Protein AF-A0A316N6V5-F1 (afdb_monomer_lite)

Sequence (99 aa):
MCDITEKEWNQKYLPFYNNFSKYMINYIIPDVVAFYIANSYNRKCLCDSPLYNHINSAKDVFNINCDTKKLIPKIEQILRIKYNIKIVNNNPLRLKRYY

Radius of gyration: 16.98 Å; chains: 1; bounding box: 49×20×45 Å

Foldseek 3Di:
DDDQDPVNCVPPVVVVVVVVLVCCLPPPLLQQLLVQQLVCVVVVNDDQAFSVVSSCVSCVVVVHDDDSVVSVVSNQVCNCPVRQKHFPDRRRTDIDHPD

Structure (mmCIF, N/CA/C/O backbone):
data_AF-A0A316N6V5-F1
#
_entry.id   AF-A0A316N6V5-F1
#
loop_
_atom_site.group_PDB
_atom_site.id
_atom_site.type_symbol
_atom_site.label_atom_id
_atom_site.label_alt_id
_atom_site.label_comp_id
_atom_site.label_asym_id
_atom_site.label_entity_id
_atom_site.label_seq_id
_atom_site.pdbx_PDB_ins_code
_atom_site.Cartn_x
_atom_site.Cartn_y
_atom_site.Cartn_z
_atom_site.occupancy
_atom_site.B_iso_or_equiv
_atom_site.auth_seq_id
_atom_site.auth_comp_id
_atom_site.auth_asym_id
_atom_site.auth_atom_id
_atom_site.pdbx_PDB_model_num
ATOM 1 N N . MET A 1 1 ? 30.571 -6.263 -16.234 1.00 59.22 1 MET A N 1
ATOM 2 C CA . MET A 1 1 ? 29.450 -5.304 -16.323 1.00 59.22 1 MET A CA 1
ATOM 3 C C . MET A 1 1 ? 29.358 -4.923 -17.791 1.00 59.22 1 MET A C 1
ATOM 5 O O . MET A 1 1 ? 30.402 -4.624 -18.348 1.00 59.22 1 MET A O 1
ATOM 9 N N . CYS A 1 2 ? 28.210 -5.092 -18.451 1.00 77.19 2 CYS A N 1
ATOM 10 C CA . CYS A 1 2 ? 28.071 -4.608 -19.830 1.00 77.19 2 CYS A CA 1
ATOM 11 C C . CYS A 1 2 ? 27.785 -3.110 -19.775 1.00 77.19 2 CYS A C 1
ATOM 13 O O . CYS A 1 2 ? 26.925 -2.698 -18.993 1.00 77.19 2 CYS A O 1
ATOM 15 N N . ASP A 1 3 ? 28.479 -2.324 -20.590 1.00 85.19 3 ASP A N 1
ATOM 16 C CA . ASP A 1 3 ? 28.183 -0.904 -20.722 1.00 85.19 3 ASP A CA 1
ATOM 17 C C . ASP A 1 3 ? 26.856 -0.749 -21.465 1.00 85.19 3 ASP A C 1
ATOM 19 O O . ASP A 1 3 ? 26.708 -1.165 -22.614 1.00 85.19 3 ASP A O 1
ATOM 23 N N . ILE A 1 4 ? 25.860 -0.197 -20.775 1.00 89.56 4 ILE A N 1
ATOM 24 C CA . ILE A 1 4 ? 24.560 0.114 -21.363 1.00 89.56 4 ILE A CA 1
ATOM 25 C C . ILE A 1 4 ? 24.694 1.467 -22.050 1.00 89.56 4 ILE A C 1
ATOM 27 O O . ILE A 1 4 ? 24.996 2.469 -21.401 1.00 89.56 4 ILE A O 1
ATOM 31 N N . THR A 1 5 ? 24.443 1.514 -23.358 1.00 94.25 5 THR A N 1
ATOM 32 C CA . THR A 1 5 ? 24.416 2.793 -24.076 1.00 94.25 5 THR A CA 1
ATOM 33 C C . THR A 1 5 ? 23.229 3.643 -23.617 1.00 94.25 5 THR A C 1
ATOM 35 O O . THR A 1 5 ? 22.174 3.116 -23.262 1.00 94.25 5 THR A O 1
ATOM 38 N N . GLU A 1 6 ? 23.342 4.970 -23.689 1.00 95.19 6 GLU A N 1
ATOM 39 C CA . GLU A 1 6 ? 22.229 5.871 -23.350 1.00 95.19 6 GLU A CA 1
ATOM 40 C C . GLU A 1 6 ? 20.965 5.564 -24.175 1.00 95.19 6 GLU A C 1
ATOM 42 O O . GLU A 1 6 ? 19.844 5.576 -23.662 1.00 95.19 6 GLU A O 1
ATOM 47 N N . LYS A 1 7 ? 21.140 5.211 -25.456 1.00 96.12 7 LYS A N 1
ATOM 48 C CA . LYS A 1 7 ? 20.039 4.800 -26.333 1.00 96.12 7 LYS A CA 1
ATOM 49 C C . LYS A 1 7 ? 19.339 3.548 -25.804 1.00 96.12 7 LYS A C 1
ATOM 51 O O . LYS A 1 7 ? 18.112 3.513 -25.753 1.00 96.12 7 LYS A O 1
ATOM 56 N N . GLU A 1 8 ? 20.094 2.529 -25.402 1.00 95.81 8 GLU A N 1
ATOM 57 C CA 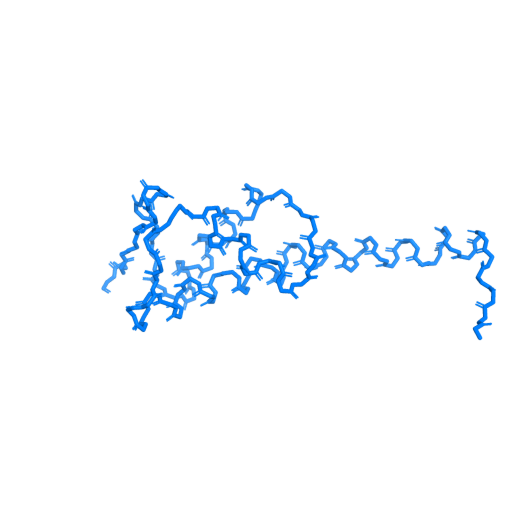. GLU A 1 8 ? 19.520 1.310 -24.827 1.00 95.81 8 GLU A CA 1
ATOM 58 C C . GLU A 1 8 ? 18.864 1.562 -23.474 1.00 95.81 8 GLU A C 1
ATOM 60 O O . GLU A 1 8 ? 17.773 1.042 -23.229 1.00 95.81 8 GLU A O 1
ATOM 65 N N . TRP A 1 9 ? 19.479 2.388 -22.625 1.00 94.81 9 TRP A N 1
ATOM 66 C CA . TRP A 1 9 ? 18.889 2.832 -21.366 1.00 94.81 9 TRP A CA 1
ATOM 67 C C . TRP A 1 9 ? 17.508 3.449 -21.595 1.00 94.81 9 TRP A C 1
ATOM 69 O O . TRP A 1 9 ? 16.512 2.953 -21.066 1.00 94.81 9 TRP A O 1
ATOM 79 N N . ASN A 1 10 ? 17.431 4.468 -22.450 1.00 96.81 10 ASN A N 1
ATOM 80 C CA . ASN A 1 10 ? 16.205 5.222 -22.685 1.00 96.81 10 ASN A CA 1
ATOM 81 C C . ASN A 1 10 ? 15.123 4.409 -23.413 1.00 96.81 10 ASN A C 1
ATOM 83 O O . ASN A 1 10 ? 13.938 4.602 -23.146 1.00 96.81 10 ASN A O 1
ATOM 87 N N . GLN A 1 11 ? 15.495 3.498 -24.319 1.00 96.44 11 GLN A N 1
ATOM 88 C CA . GLN A 1 11 ? 14.527 2.755 -25.139 1.00 96.44 11 GLN A CA 1
ATOM 89 C C . GLN A 1 11 ? 14.072 1.429 -24.523 1.00 96.44 11 GLN A C 1
ATOM 91 O O . GLN A 1 11 ? 12.952 0.998 -24.791 1.00 96.44 11 GLN A O 1
ATOM 96 N N . LYS A 1 12 ? 14.913 0.765 -23.722 1.00 95.62 12 LYS A N 1
ATOM 97 C CA . LYS A 1 12 ? 14.614 -0.569 -23.175 1.00 95.62 12 LYS A CA 1
ATOM 98 C C . LYS A 1 12 ? 14.440 -0.536 -21.662 1.00 95.62 12 LYS A C 1
ATOM 100 O O . LYS A 1 12 ? 13.393 -0.933 -21.152 1.00 95.62 12 LYS A O 1
ATOM 105 N N . TYR A 1 13 ? 15.447 -0.045 -20.946 1.00 95.44 13 TYR A N 1
ATOM 106 C CA . TYR A 1 13 ? 15.508 -0.180 -19.492 1.00 95.44 13 TYR A CA 1
ATOM 107 C C . TYR A 1 13 ? 14.598 0.811 -18.769 1.00 95.44 13 TYR A C 1
ATOM 109 O O . TYR A 1 13 ? 13.828 0.408 -17.900 1.00 95.44 13 TYR A O 1
ATOM 117 N N . LEU A 1 14 ? 14.613 2.088 -19.152 1.00 95.75 14 LEU A N 1
ATOM 118 C CA . LEU A 1 14 ? 13.773 3.106 -18.526 1.00 95.75 14 LEU A CA 1
ATOM 119 C C . LEU A 1 14 ? 12.265 2.785 -18.659 1.00 95.75 14 LEU A C 1
ATOM 121 O O . LEU A 1 14 ? 11.568 2.818 -17.641 1.00 95.75 14 LEU A O 1
ATOM 125 N N . PRO A 1 15 ? 11.730 2.394 -19.837 1.00 97.62 15 PRO A N 1
ATOM 126 C CA . PRO A 1 15 ? 10.338 1.956 -19.953 1.00 97.62 15 PRO A CA 1
ATOM 127 C C . PRO A 1 15 ? 10.029 0.714 -19.113 1.00 97.62 15 PRO A C 1
ATOM 129 O O . PRO A 1 15 ? 8.974 0.659 -18.479 1.00 97.62 15 PRO A O 1
ATOM 132 N N . PHE A 1 16 ? 10.948 -0.257 -19.061 1.00 96.69 16 PHE A N 1
ATOM 133 C CA . PHE A 1 16 ? 10.811 -1.438 -18.209 1.00 96.69 16 PHE A CA 1
ATOM 134 C C . PHE A 1 16 ? 10.688 -1.056 -16.726 1.00 96.69 16 PHE A C 1
ATOM 136 O O . PHE A 1 16 ? 9.709 -1.439 -16.084 1.00 96.69 16 PHE A O 1
ATOM 143 N N . TYR A 1 17 ? 11.612 -0.248 -16.194 1.00 94.56 17 TYR A N 1
ATOM 144 C CA . TYR A 1 17 ? 11.577 0.190 -14.795 1.00 94.56 17 TYR A CA 1
ATOM 145 C C . TYR A 1 17 ? 10.325 1.008 -14.478 1.00 94.56 17 TYR A C 1
ATOM 147 O O . TYR A 1 17 ? 9.704 0.809 -13.434 1.00 94.56 17 TYR A O 1
ATOM 155 N N . ASN A 1 18 ? 9.898 1.874 -15.398 1.00 95.50 18 ASN A N 1
ATOM 156 C CA . ASN A 1 18 ? 8.662 2.636 -15.245 1.00 95.50 18 ASN A CA 1
ATOM 157 C C . ASN A 1 18 ? 7.429 1.723 -15.191 1.00 95.50 18 ASN A C 1
ATOM 159 O O . ASN A 1 18 ? 6.540 1.938 -14.366 1.00 95.50 18 ASN A O 1
ATOM 163 N N . ASN A 1 19 ? 7.370 0.692 -16.036 1.00 96.88 19 ASN A N 1
ATOM 164 C CA . ASN A 1 19 ? 6.274 -0.277 -16.033 1.00 96.88 19 ASN A CA 1
ATOM 165 C C . ASN A 1 19 ? 6.272 -1.127 -14.760 1.00 96.88 19 ASN A C 1
ATOM 167 O O . ASN A 1 19 ? 5.217 -1.303 -14.149 1.00 96.88 19 ASN A O 1
ATOM 171 N N . PHE A 1 20 ? 7.442 -1.593 -14.322 1.00 95.56 20 PHE A N 1
ATOM 172 C CA . PHE A 1 20 ? 7.580 -2.348 -13.081 1.00 95.56 20 PHE A CA 1
ATOM 173 C C . PHE A 1 20 ? 7.176 -1.508 -11.862 1.00 95.56 20 PHE A C 1
ATOM 175 O O . PHE A 1 20 ? 6.365 -1.949 -11.052 1.00 95.56 20 PHE A O 1
ATOM 182 N N . SER A 1 21 ? 7.648 -0.261 -11.773 1.00 94.44 21 SER A N 1
ATOM 183 C CA . SER A 1 21 ? 7.274 0.673 -10.704 1.00 94.44 21 SER A CA 1
ATOM 184 C C . SER A 1 21 ? 5.762 0.923 -10.668 1.00 94.44 21 SER A C 1
ATOM 186 O O . SER A 1 21 ? 5.134 0.799 -9.615 1.00 94.44 21 SER A O 1
ATOM 188 N N . LYS A 1 22 ? 5.133 1.163 -11.829 1.00 95.56 22 LYS A N 1
ATOM 189 C CA . LYS A 1 22 ? 3.668 1.287 -11.936 1.00 95.56 22 LYS A CA 1
ATOM 190 C C . LYS A 1 22 ? 2.948 0.028 -11.459 1.00 95.56 22 LYS A C 1
ATOM 192 O O . LYS A 1 22 ? 1.958 0.138 -10.740 1.00 95.56 22 LYS A O 1
ATOM 197 N N . TYR A 1 23 ? 3.426 -1.155 -11.843 1.00 96.38 23 TYR A N 1
ATOM 198 C CA . TYR A 1 23 ? 2.835 -2.419 -11.409 1.00 96.38 23 TYR A CA 1
ATOM 199 C C . TYR A 1 23 ? 2.923 -2.583 -9.885 1.00 96.38 23 TYR A C 1
ATOM 201 O O . TYR A 1 23 ? 1.916 -2.860 -9.232 1.00 96.38 23 TYR A O 1
ATOM 209 N N . MET A 1 24 ? 4.099 -2.323 -9.308 1.00 96.31 24 MET A N 1
ATOM 210 C CA . MET A 1 24 ? 4.312 -2.382 -7.864 1.00 96.31 24 MET A CA 1
ATOM 211 C C . MET A 1 24 ? 3.375 -1.428 -7.117 1.00 96.31 24 MET A C 1
ATOM 213 O O . MET A 1 24 ? 2.658 -1.859 -6.217 1.00 96.31 24 MET A O 1
ATOM 217 N N . ILE A 1 25 ? 3.327 -0.155 -7.521 1.00 95.56 25 ILE A N 1
ATOM 218 C CA . ILE A 1 25 ? 2.503 0.881 -6.877 1.00 95.56 25 ILE A CA 1
ATOM 219 C C . ILE A 1 25 ? 1.006 0.562 -6.983 1.00 95.56 25 ILE A C 1
ATOM 221 O O . ILE A 1 25 ? 0.268 0.782 -6.025 1.00 95.56 25 ILE A O 1
ATOM 225 N N . ASN A 1 26 ? 0.547 0.038 -8.120 1.00 95.62 26 ASN A N 1
ATOM 226 C CA . ASN A 1 26 ? -0.882 -0.169 -8.358 1.00 95.62 26 ASN A CA 1
ATOM 227 C C . ASN A 1 26 ? -1.418 -1.481 -7.772 1.00 95.62 26 ASN A C 1
ATOM 229 O O . ASN A 1 26 ? -2.593 -1.541 -7.400 1.00 95.62 26 ASN A O 1
ATOM 233 N N . TYR A 1 27 ? -0.591 -2.528 -7.708 1.00 95.56 27 TYR A N 1
ATOM 234 C CA . TYR A 1 27 ? -1.065 -3.882 -7.408 1.00 95.56 27 TYR A CA 1
ATOM 235 C C . TYR A 1 27 ? -0.395 -4.518 -6.194 1.00 95.56 27 TYR A C 1
ATOM 237 O O . TYR A 1 27 ? -1.081 -5.177 -5.419 1.00 95.56 27 TYR A O 1
ATOM 245 N N . ILE A 1 28 ? 0.910 -4.313 -6.000 1.00 96.69 28 ILE A N 1
ATOM 246 C CA . ILE A 1 28 ? 1.664 -5.003 -4.944 1.00 96.69 28 ILE A CA 1
ATOM 247 C C . ILE A 1 28 ? 1.633 -4.216 -3.636 1.00 96.69 28 ILE A C 1
ATOM 249 O O . ILE A 1 28 ? 1.244 -4.748 -2.599 1.00 96.69 28 ILE A O 1
ATOM 253 N N . ILE A 1 29 ? 1.982 -2.929 -3.673 1.00 97.50 29 ILE A N 1
ATOM 254 C CA . ILE A 1 29 ? 2.109 -2.104 -2.467 1.00 97.50 29 ILE A CA 1
ATOM 255 C C . ILE A 1 29 ? 0.783 -1.970 -1.702 1.00 97.50 29 ILE A C 1
ATOM 257 O O . ILE A 1 29 ? 0.794 -2.209 -0.494 1.00 97.50 29 ILE A O 1
ATOM 261 N N . PRO A 1 30 ? -0.372 -1.670 -2.332 1.00 98.12 30 PRO A N 1
ATOM 262 C CA . PRO A 1 30 ? -1.640 -1.621 -1.609 1.00 98.12 30 PRO A CA 1
ATOM 263 C C . PRO A 1 30 ? -1.997 -2.946 -0.928 1.00 98.12 30 PRO A C 1
ATOM 265 O O . PRO A 1 30 ? -2.541 -2.942 0.176 1.00 98.12 30 PRO A O 1
ATOM 268 N N . ASP A 1 31 ? -1.683 -4.072 -1.573 1.00 97.94 31 ASP A N 1
ATOM 269 C CA . ASP A 1 31 ? -1.995 -5.404 -1.058 1.00 97.94 31 ASP A CA 1
ATOM 270 C C . ASP A 1 31 ? -1.134 -5.763 0.153 1.00 97.94 31 ASP A C 1
ATOM 272 O O . ASP A 1 31 ? -1.661 -6.172 1.190 1.00 97.94 31 ASP A O 1
ATOM 276 N N . VAL A 1 32 ? 0.176 -5.516 0.066 1.00 97.50 32 VAL A N 1
ATOM 277 C CA . VAL A 1 32 ? 1.111 -5.765 1.171 1.00 97.50 32 VAL A CA 1
ATOM 278 C C . VAL A 1 32 ? 0.820 -4.855 2.361 1.00 97.50 32 VAL A C 1
ATOM 280 O O . VAL A 1 32 ? 0.831 -5.314 3.503 1.00 97.50 32 VAL A O 1
ATOM 283 N N . VAL A 1 33 ? 0.497 -3.583 2.121 1.00 98.06 33 VAL A N 1
ATOM 284 C CA . VAL A 1 33 ? 0.104 -2.659 3.192 1.00 98.06 33 VAL A CA 1
ATOM 285 C C . VAL A 1 33 ? -1.185 -3.133 3.873 1.00 98.06 33 VAL A C 1
ATOM 287 O O . VAL A 1 33 ? -1.255 -3.156 5.103 1.00 98.06 33 VAL A O 1
ATOM 290 N N . ALA A 1 34 ? -2.194 -3.559 3.107 1.00 98.56 34 ALA A N 1
ATOM 291 C CA . ALA A 1 34 ? -3.428 -4.099 3.674 1.00 98.56 34 ALA A CA 1
ATOM 292 C C . ALA A 1 34 ? -3.170 -5.375 4.494 1.00 98.56 34 ALA A C 1
ATOM 294 O O . ALA A 1 34 ? -3.706 -5.507 5.595 1.00 98.56 34 ALA A O 1
ATOM 295 N N . PHE A 1 35 ? -2.307 -6.275 4.009 1.00 98.44 35 PHE A N 1
ATOM 296 C CA . PHE A 1 35 ? -1.864 -7.454 4.756 1.00 98.44 35 PHE A CA 1
ATOM 297 C C . PHE A 1 35 ? -1.170 -7.072 6.070 1.00 98.44 35 PHE A C 1
ATOM 299 O O . PHE A 1 35 ? -1.529 -7.595 7.124 1.00 98.44 35 PHE A O 1
ATOM 306 N N . TYR A 1 36 ? -0.220 -6.134 6.033 1.00 97.94 36 TYR A N 1
ATOM 307 C CA . TYR A 1 36 ? 0.494 -5.644 7.215 1.00 97.94 36 TYR A CA 1
ATOM 308 C C . TYR A 1 36 ? -0.469 -5.087 8.277 1.00 97.94 36 TYR A C 1
ATOM 310 O O . TYR A 1 36 ? -0.393 -5.467 9.451 1.00 97.94 36 TYR A O 1
ATOM 318 N N . ILE A 1 37 ? -1.422 -4.242 7.870 1.00 98.38 37 ILE A N 1
ATOM 319 C CA . ILE A 1 37 ? -2.427 -3.660 8.772 1.00 98.38 37 ILE A CA 1
ATOM 320 C C . ILE A 1 37 ? -3.351 -4.752 9.334 1.00 98.38 37 ILE A C 1
ATOM 322 O O . ILE A 1 37 ? -3.573 -4.814 10.542 1.00 98.38 37 ILE A O 1
ATOM 326 N N . ALA A 1 38 ? -3.872 -5.644 8.489 1.00 98.44 38 ALA A N 1
ATOM 327 C CA . ALA A 1 38 ? -4.799 -6.686 8.925 1.00 98.44 38 ALA A CA 1
ATOM 328 C C . ALA A 1 38 ? -4.132 -7.714 9.851 1.00 98.44 38 ALA A C 1
ATOM 330 O O . ALA A 1 38 ? -4.710 -8.108 10.866 1.00 98.44 38 ALA A O 1
ATOM 331 N N . ASN A 1 39 ? -2.906 -8.136 9.533 1.00 98.19 39 ASN A N 1
ATOM 332 C CA . ASN A 1 39 ? -2.150 -9.089 10.340 1.00 98.19 39 ASN A CA 1
ATOM 333 C C . ASN A 1 39 ? -1.788 -8.497 11.710 1.00 98.19 39 ASN A C 1
ATOM 335 O O . ASN A 1 39 ? -1.973 -9.164 12.728 1.00 98.19 39 ASN A O 1
ATOM 339 N N . SER A 1 40 ? -1.335 -7.239 11.757 1.00 97.81 40 SER A N 1
ATOM 340 C CA . SER A 1 40 ? -1.012 -6.567 13.023 1.00 97.81 40 SER A CA 1
ATOM 341 C C . SER A 1 40 ? -2.254 -6.325 13.889 1.00 97.81 40 SER A C 1
ATOM 343 O O . SER A 1 40 ? -2.224 -6.577 15.095 1.00 97.81 40 SER A O 1
ATOM 345 N N . TYR A 1 41 ? -3.384 -5.950 13.279 1.00 97.44 41 TYR A N 1
ATOM 346 C CA . TYR A 1 41 ? -4.677 -5.854 13.960 1.00 97.44 41 TYR A CA 1
ATOM 347 C C . TYR A 1 41 ? -5.126 -7.192 14.559 1.00 97.44 41 TYR A C 1
ATOM 349 O O . TYR A 1 41 ? -5.423 -7.270 15.751 1.00 97.44 41 TYR A O 1
ATOM 357 N N . ASN A 1 42 ? -5.125 -8.265 13.762 1.00 96.81 42 ASN A N 1
ATOM 358 C CA . ASN A 1 42 ? -5.575 -9.588 14.207 1.00 96.81 42 ASN A CA 1
ATOM 359 C C . ASN A 1 42 ? -4.695 -10.168 15.327 1.00 96.81 42 ASN A C 1
ATOM 361 O O . ASN A 1 42 ? -5.191 -10.905 16.177 1.00 96.81 42 ASN A O 1
ATOM 365 N N . ARG A 1 43 ? -3.405 -9.816 15.352 1.00 97.88 43 ARG A N 1
ATOM 366 C CA . ARG A 1 43 ? -2.447 -10.225 16.390 1.00 97.88 43 ARG A CA 1
ATOM 367 C C . ARG A 1 43 ? -2.389 -9.276 17.588 1.00 97.88 43 ARG A C 1
ATOM 369 O O . ARG A 1 43 ? -1.596 -9.513 18.492 1.00 97.88 43 ARG A O 1
ATOM 376 N N . LYS A 1 44 ? -3.216 -8.223 17.610 1.00 96.50 44 LYS A N 1
ATOM 377 C CA . LYS A 1 44 ? -3.231 -7.192 18.661 1.00 96.50 44 LYS A CA 1
ATOM 378 C C . LYS A 1 44 ? -1.866 -6.511 18.860 1.00 96.50 44 LYS A C 1
ATOM 380 O O . LYS A 1 44 ? -1.518 -6.139 19.974 1.00 96.50 44 LYS A O 1
ATOM 385 N N . CYS A 1 45 ? -1.102 -6.340 17.779 1.00 96.94 45 CYS A N 1
ATOM 386 C CA . CYS A 1 45 ? 0.203 -5.669 17.781 1.00 96.94 45 CYS A CA 1
ATOM 387 C C . CYS A 1 45 ? 0.266 -4.466 16.824 1.00 96.94 45 CYS A C 1
ATOM 389 O O . CYS A 1 45 ? 1.347 -4.012 16.453 1.00 96.94 45 CYS A O 1
ATOM 391 N N . LEU A 1 46 ? -0.891 -3.942 16.408 1.00 96.19 46 LEU A N 1
ATOM 392 C CA . LEU A 1 46 ? -0.964 -2.687 15.669 1.00 96.19 46 LEU A CA 1
ATOM 393 C C . LEU A 1 46 ? -0.520 -1.532 16.582 1.00 96.19 46 LEU A C 1
ATOM 395 O O . LEU A 1 46 ? -1.148 -1.281 17.609 1.00 96.19 46 LEU A O 1
ATOM 399 N N . CYS A 1 47 ? 0.561 -0.847 16.202 1.00 95.19 47 CYS A N 1
ATOM 400 C CA . CYS A 1 47 ? 1.076 0.316 16.927 1.00 95.19 47 CYS A CA 1
ATOM 401 C C . CYS A 1 47 ? 0.047 1.462 16.955 1.00 95.19 47 CYS A C 1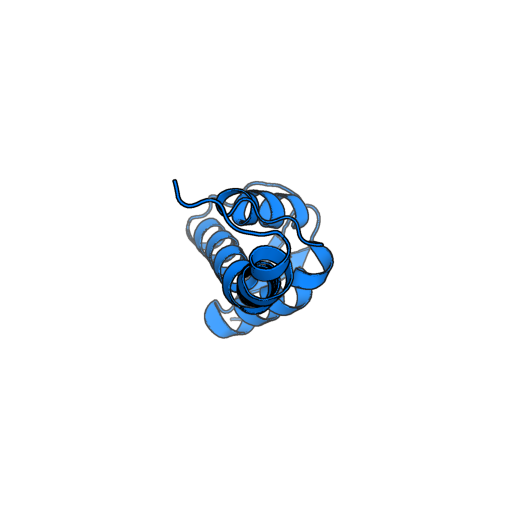
ATOM 403 O O . CYS A 1 47 ? -0.679 1.665 15.981 1.00 95.19 47 CYS A O 1
ATOM 405 N N . ASP A 1 48 ? 0.009 2.237 18.044 1.00 97.00 48 ASP A N 1
ATOM 406 C CA . ASP A 1 48 ? -0.841 3.425 18.150 1.00 97.00 48 ASP A CA 1
ATOM 407 C C . ASP A 1 48 ? -0.235 4.577 17.339 1.00 97.00 48 ASP A C 1
ATOM 409 O O . ASP A 1 48 ? 0.558 5.380 17.826 1.00 97.00 48 ASP A O 1
ATOM 413 N N . SER A 1 49 ? -0.516 4.597 16.039 1.00 97.44 49 SER A N 1
ATOM 414 C CA . SER A 1 49 ? 0.072 5.549 15.099 1.00 97.44 49 SER A CA 1
ATOM 415 C C . SER A 1 49 ? -0.910 5.935 13.994 1.00 97.44 49 SER A C 1
ATOM 417 O O . SER A 1 49 ? -1.866 5.208 13.722 1.00 97.44 49 SER A O 1
ATOM 419 N N . PRO A 1 50 ? -0.707 7.084 13.331 1.00 98.06 50 PRO A N 1
ATOM 420 C CA . PRO A 1 50 ? -1.485 7.449 12.157 1.00 98.06 50 PRO A CA 1
ATOM 421 C C . PRO A 1 50 ? -1.374 6.419 11.022 1.00 98.06 50 PRO A C 1
ATOM 423 O O . PRO A 1 50 ? -0.324 5.806 10.824 1.00 98.06 50 PRO A O 1
ATOM 426 N N . LEU A 1 51 ? -2.414 6.313 10.189 1.00 97.81 51 LEU A N 1
ATOM 427 C CA . LEU A 1 51 ? -2.440 5.437 9.009 1.00 97.81 51 LEU A CA 1
ATOM 428 C C . LEU A 1 51 ? -1.210 5.627 8.105 1.00 97.81 51 LEU A C 1
ATOM 430 O O . LEU A 1 51 ? -0.631 4.648 7.643 1.00 97.81 51 LEU A O 1
ATOM 434 N N . TYR A 1 52 ? -0.781 6.872 7.872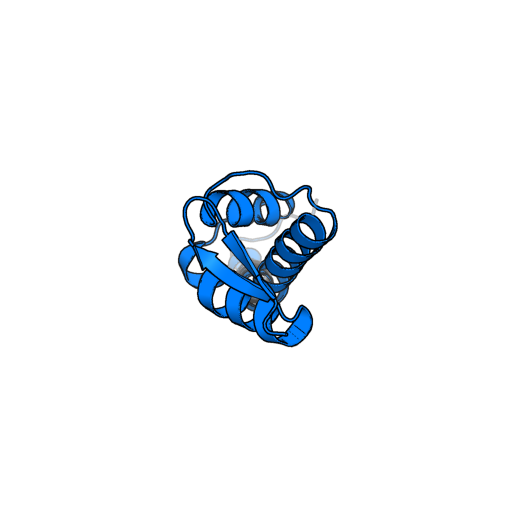 1.00 96.50 52 TYR A N 1
ATOM 435 C CA . TYR A 1 52 ? 0.346 7.149 6.978 1.00 96.50 52 TYR A CA 1
ATOM 436 C C . TYR A 1 52 ? 1.676 6.569 7.490 1.00 96.50 52 TYR A C 1
ATOM 438 O O . TYR A 1 52 ? 2.494 6.161 6.669 1.00 96.50 52 TYR A O 1
ATOM 446 N N . ASN A 1 53 ? 1.870 6.462 8.813 1.00 96.69 53 ASN A N 1
ATOM 447 C CA . A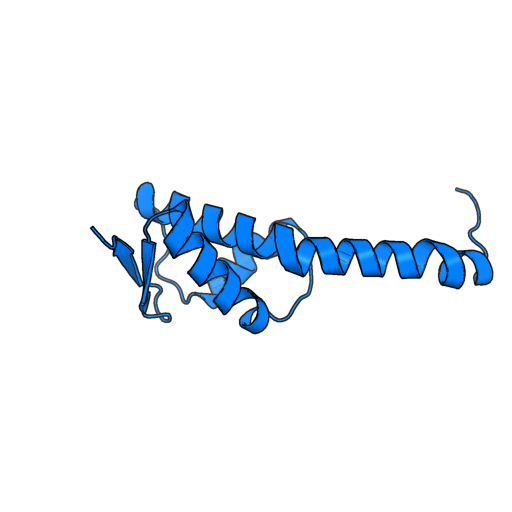SN A 1 53 ? 3.047 5.806 9.388 1.00 96.69 53 ASN A CA 1
ATOM 448 C C . ASN A 1 53 ? 3.045 4.315 9.045 1.00 96.69 53 ASN A C 1
ATOM 450 O O . ASN A 1 53 ? 4.045 3.808 8.554 1.00 96.69 53 ASN A O 1
ATOM 454 N N . HIS A 1 54 ? 1.906 3.636 9.206 1.00 97.12 54 HIS A N 1
ATOM 455 C CA . HIS A 1 54 ? 1.770 2.223 8.838 1.00 97.12 54 HIS A CA 1
ATOM 456 C C . HIS A 1 54 ? 1.988 1.980 7.338 1.00 97.12 54 HIS A C 1
ATOM 458 O O . HIS A 1 54 ? 2.647 1.011 6.965 1.00 97.12 54 HIS A O 1
ATOM 464 N N . ILE A 1 55 ? 1.471 2.868 6.477 1.00 97.12 55 ILE A N 1
ATOM 465 C CA . ILE A 1 55 ? 1.700 2.790 5.026 1.00 97.12 55 ILE A CA 1
ATOM 466 C C . ILE A 1 55 ? 3.194 2.938 4.715 1.00 97.12 55 ILE A C 1
ATOM 468 O O . ILE A 1 55 ? 3.728 2.141 3.948 1.00 97.12 55 ILE A O 1
ATOM 472 N N . ASN A 1 56 ? 3.868 3.931 5.305 1.00 95.25 56 ASN A N 1
ATOM 473 C CA . ASN A 1 56 ? 5.299 4.144 5.092 1.00 95.25 56 ASN A CA 1
ATOM 474 C C . ASN A 1 56 ? 6.118 2.946 5.579 1.00 95.25 56 ASN A C 1
ATOM 476 O O . ASN A 1 56 ? 6.853 2.378 4.783 1.00 95.25 56 ASN A O 1
ATOM 480 N N . SER A 1 57 ? 5.900 2.470 6.808 1.00 94.38 57 SER A N 1
ATOM 481 C CA . SER A 1 57 ? 6.639 1.322 7.349 1.00 94.38 57 SER A CA 1
ATOM 482 C C . SER A 1 57 ? 6.535 0.069 6.474 1.00 94.38 57 SER A C 1
ATOM 484 O O . SER A 1 57 ? 7.529 -0.621 6.275 1.00 94.38 57 SER A O 1
ATOM 486 N N . ALA A 1 58 ? 5.352 -0.232 5.927 1.00 95.44 58 ALA A N 1
ATOM 487 C CA . ALA A 1 58 ? 5.179 -1.383 5.041 1.00 95.44 58 ALA A CA 1
ATOM 488 C C . ALA A 1 58 ? 5.791 -1.161 3.643 1.00 95.44 58 ALA A C 1
ATOM 490 O O . ALA A 1 58 ? 6.348 -2.089 3.059 1.00 95.44 58 ALA A O 1
ATOM 491 N N . LYS A 1 59 ? 5.702 0.059 3.101 1.00 94.19 59 LYS A N 1
ATOM 492 C CA . LYS A 1 59 ? 6.252 0.424 1.785 1.00 94.19 59 LYS A CA 1
ATOM 493 C C . LYS A 1 59 ? 7.782 0.498 1.791 1.00 94.19 59 LYS A C 1
ATOM 495 O O . LYS A 1 59 ? 8.398 0.123 0.794 1.00 94.19 59 LYS A O 1
ATOM 500 N N . ASP A 1 60 ? 8.386 0.945 2.888 1.00 93.69 60 ASP A N 1
ATOM 501 C CA . ASP A 1 60 ? 9.835 1.148 3.005 1.00 93.69 60 ASP A CA 1
ATOM 502 C C . ASP A 1 60 ? 10.619 -0.161 2.827 1.00 93.69 60 ASP A C 1
ATOM 504 O O . ASP A 1 60 ? 11.726 -0.143 2.294 1.00 93.69 60 ASP A O 1
ATOM 508 N N . VAL A 1 61 ? 10.005 -1.313 3.132 1.00 93.38 61 VAL A N 1
ATOM 509 C CA . VAL A 1 61 ? 10.558 -2.653 2.843 1.00 93.38 61 VAL A CA 1
ATOM 510 C C . VAL A 1 61 ? 10.879 -2.841 1.353 1.00 93.38 61 VAL A C 1
ATOM 512 O O . VAL A 1 61 ? 11.812 -3.559 1.005 1.00 93.38 61 VAL A O 1
ATOM 515 N N . PHE A 1 62 ? 10.132 -2.183 0.466 1.00 91.69 62 PHE A N 1
ATOM 516 C CA . PHE A 1 62 ? 10.321 -2.258 -0.985 1.00 91.69 62 PHE A CA 1
ATOM 517 C C . PHE A 1 62 ? 11.176 -1.118 -1.542 1.00 91.69 62 PHE A C 1
ATOM 519 O O . PHE A 1 62 ? 11.426 -1.098 -2.745 1.00 91.69 62 PHE A O 1
ATOM 526 N N . ASN A 1 63 ? 11.595 -0.163 -0.704 1.00 90.38 63 ASN A N 1
ATOM 527 C CA . ASN A 1 63 ? 12.322 1.036 -1.1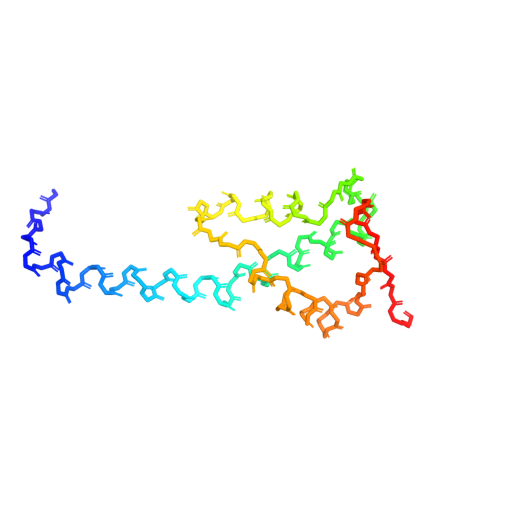21 1.00 90.38 63 ASN A CA 1
ATOM 528 C C . ASN A 1 63 ? 11.635 1.785 -2.288 1.00 90.38 63 ASN A C 1
ATOM 530 O O . ASN A 1 63 ? 12.277 2.237 -3.237 1.00 90.38 63 ASN A O 1
ATOM 534 N N . ILE A 1 64 ? 10.299 1.877 -2.250 1.00 87.75 64 ILE A N 1
ATOM 535 C CA . ILE A 1 64 ? 9.501 2.552 -3.281 1.00 87.75 64 ILE A CA 1
ATOM 536 C C . ILE A 1 64 ? 9.085 3.935 -2.798 1.00 87.75 64 ILE A C 1
ATOM 538 O O . ILE A 1 64 ? 8.417 4.090 -1.774 1.00 87.75 64 ILE A O 1
ATOM 542 N N . ASN A 1 65 ? 9.398 4.950 -3.603 1.00 87.25 65 ASN A N 1
ATOM 543 C CA . ASN A 1 65 ? 8.853 6.283 -3.413 1.00 87.25 65 ASN A CA 1
ATOM 544 C C . ASN A 1 65 ? 7.556 6.446 -4.216 1.00 87.25 65 ASN A C 1
ATOM 546 O O . ASN A 1 65 ? 7.560 6.459 -5.447 1.00 87.25 65 ASN A O 1
ATOM 550 N N . CYS A 1 66 ? 6.436 6.584 -3.516 1.00 90.12 66 CYS A N 1
ATOM 551 C CA . CYS A 1 66 ? 5.156 6.936 -4.110 1.00 90.12 66 CYS A CA 1
ATOM 552 C C . CYS A 1 66 ? 4.308 7.735 -3.120 1.00 90.12 66 CYS A C 1
ATOM 554 O O . CYS A 1 66 ? 4.463 7.610 -1.899 1.00 90.12 66 CYS A O 1
ATOM 556 N N . ASP A 1 67 ? 3.380 8.523 -3.662 1.00 92.19 67 ASP A N 1
ATOM 557 C CA . ASP A 1 67 ? 2.396 9.264 -2.877 1.00 92.19 67 ASP A CA 1
ATOM 558 C C . ASP A 1 67 ? 1.475 8.288 -2.134 1.00 92.19 67 ASP A C 1
ATOM 560 O O . ASP A 1 67 ? 0.666 7.577 -2.736 1.00 92.19 67 ASP A O 1
ATOM 564 N N . THR A 1 68 ? 1.602 8.255 -0.809 1.00 91.62 68 THR A N 1
ATOM 565 C CA . THR A 1 68 ? 0.840 7.347 0.052 1.00 91.62 68 THR A CA 1
ATOM 566 C C . THR A 1 68 ? -0.653 7.619 0.003 1.00 91.62 68 THR A C 1
ATOM 568 O O . THR A 1 68 ? -1.437 6.676 0.116 1.00 91.62 68 THR A O 1
ATOM 571 N N . LYS A 1 69 ? -1.072 8.868 -0.242 1.00 93.38 69 LYS A N 1
ATOM 572 C CA . LYS A 1 69 ? -2.492 9.226 -0.325 1.00 93.38 69 LYS A CA 1
ATOM 573 C C . LYS A 1 69 ? -3.180 8.513 -1.485 1.00 93.38 69 LYS A C 1
ATOM 575 O O . LYS A 1 69 ? -4.334 8.115 -1.352 1.00 93.38 69 LYS A O 1
ATOM 580 N N . LYS A 1 70 ? -2.461 8.277 -2.588 1.00 93.88 70 LYS A N 1
ATOM 581 C CA . LYS A 1 70 ? -2.986 7.554 -3.759 1.00 93.88 70 LYS A CA 1
ATOM 582 C C . LYS A 1 70 ? -3.211 6.066 -3.493 1.00 93.88 70 LYS A C 1
ATOM 584 O O . LYS A 1 70 ? -4.024 5.451 -4.175 1.00 93.88 70 LYS A O 1
ATOM 589 N N . LEU A 1 71 ? -2.529 5.492 -2.500 1.00 96.50 71 LEU A N 1
ATOM 590 C CA . LEU A 1 71 ? -2.684 4.083 -2.132 1.00 96.50 71 LEU A CA 1
ATOM 591 C C . LEU A 1 71 ? -3.926 3.840 -1.262 1.00 96.50 71 LEU A C 1
ATOM 593 O O . LEU A 1 71 ? -4.495 2.750 -1.316 1.00 96.50 71 LEU A O 1
ATOM 597 N N . ILE A 1 72 ? -4.349 4.840 -0.473 1.00 97.19 72 ILE A N 1
ATOM 598 C CA . ILE A 1 72 ? -5.388 4.698 0.565 1.00 97.19 72 ILE A CA 1
ATOM 599 C C . ILE A 1 72 ? -6.684 4.074 0.025 1.00 97.19 72 ILE A C 1
ATOM 601 O O . ILE A 1 72 ? -7.102 3.066 0.598 1.00 97.19 72 ILE A O 1
ATOM 605 N N . PRO A 1 73 ? -7.287 4.546 -1.088 1.00 97.69 73 PRO A N 1
ATOM 606 C CA . PRO A 1 73 ? -8.543 3.969 -1.573 1.00 97.69 73 PRO A CA 1
ATOM 607 C C . PRO A 1 73 ? -8.427 2.474 -1.894 1.00 97.69 73 PRO A C 1
ATOM 609 O O . PRO A 1 73 ? -9.341 1.692 -1.631 1.00 97.69 73 PRO A O 1
ATOM 612 N N . LYS A 1 74 ? -7.278 2.050 -2.438 1.00 98.31 74 LYS A N 1
ATOM 613 C CA . LYS A 1 74 ? -7.038 0.647 -2.781 1.00 98.31 74 LYS A CA 1
ATOM 614 C C . LYS A 1 74 ? -6.783 -0.200 -1.536 1.00 98.31 74 LYS A C 1
ATOM 616 O O . LYS A 1 74 ? -7.303 -1.309 -1.451 1.00 98.31 74 LYS A O 1
ATOM 621 N N . ILE A 1 75 ? -6.043 0.331 -0.563 1.00 98.50 75 ILE A N 1
ATOM 622 C CA . ILE A 1 75 ? -5.820 -0.316 0.737 1.00 98.50 75 ILE A CA 1
ATOM 623 C C . ILE A 1 75 ? -7.157 -0.536 1.454 1.00 98.50 75 ILE A C 1
ATOM 625 O O . ILE A 1 75 ? -7.439 -1.652 1.881 1.00 98.50 75 ILE A O 1
ATOM 629 N N . GLU A 1 76 ? -8.015 0.485 1.536 1.00 98.19 76 GLU A N 1
ATOM 630 C CA . GLU A 1 76 ? -9.347 0.383 2.148 1.00 98.19 76 GLU A CA 1
ATOM 631 C C . GLU A 1 76 ? -10.232 -0.647 1.438 1.00 98.19 76 GLU A C 1
ATOM 633 O O . GLU A 1 76 ? -10.895 -1.457 2.093 1.00 98.19 76 GLU A O 1
ATOM 638 N N . GLN A 1 77 ? -10.205 -0.665 0.100 1.00 98.31 77 GLN A N 1
ATOM 639 C CA . GLN A 1 77 ? -10.910 -1.669 -0.696 1.00 98.31 77 GLN A CA 1
ATOM 640 C C . GLN A 1 77 ? -10.434 -3.090 -0.350 1.00 98.31 77 GLN A C 1
ATOM 642 O O . GLN A 1 77 ? -11.260 -3.981 -0.147 1.00 98.31 77 GLN A O 1
ATOM 647 N N . ILE A 1 78 ? -9.120 -3.313 -0.271 1.00 98.62 78 ILE A N 1
ATOM 648 C CA . ILE A 1 78 ? -8.541 -4.629 0.027 1.00 98.62 78 ILE A CA 1
ATOM 649 C C . ILE A 1 78 ? -8.841 -5.044 1.472 1.00 98.62 78 ILE A C 1
ATOM 651 O O . ILE A 1 78 ? -9.264 -6.178 1.694 1.00 98.62 78 ILE A O 1
ATOM 655 N N . LEU A 1 79 ? -8.697 -4.137 2.444 1.00 98.50 79 LEU A N 1
ATOM 656 C CA . LEU A 1 79 ? -9.068 -4.374 3.846 1.00 98.50 79 LEU A CA 1
ATOM 657 C C . LEU A 1 79 ? -10.528 -4.811 3.976 1.00 98.50 79 LEU A C 1
ATOM 659 O O . LEU A 1 79 ? -10.819 -5.790 4.666 1.00 98.50 79 LEU A O 1
ATOM 663 N N . ARG A 1 80 ? -11.434 -4.141 3.257 1.00 98.19 80 ARG A N 1
ATOM 664 C CA . ARG A 1 80 ? -12.854 -4.493 3.238 1.00 98.19 80 ARG A CA 1
ATOM 665 C C . ARG A 1 80 ? -13.093 -5.866 2.615 1.00 98.19 80 ARG A C 1
ATOM 667 O O . ARG A 1 80 ? -13.739 -6.695 3.243 1.00 98.19 80 ARG A O 1
ATOM 674 N N . ILE A 1 81 ? -12.609 -6.091 1.392 1.00 98.06 81 ILE A N 1
ATOM 675 C CA . ILE A 1 81 ? -12.956 -7.284 0.604 1.00 98.06 81 ILE A CA 1
ATOM 676 C C . ILE A 1 81 ? -12.231 -8.531 1.120 1.00 98.06 81 ILE A C 1
ATOM 678 O O . ILE A 1 81 ? -12.865 -9.562 1.309 1.00 98.06 81 ILE A O 1
ATOM 682 N N . LYS A 1 82 ? -10.912 -8.456 1.337 1.00 98.06 82 LYS A N 1
ATOM 683 C CA . LYS A 1 82 ? -10.099 -9.627 1.702 1.00 98.06 82 LYS A CA 1
ATOM 684 C C . LYS A 1 82 ? -10.104 -9.917 3.199 1.00 98.06 82 LYS A C 1
ATOM 686 O O . LYS A 1 82 ? -10.031 -11.077 3.586 1.00 98.06 82 LYS A O 1
ATOM 691 N N . TYR A 1 83 ? -10.156 -8.880 4.034 1.00 98.19 83 TYR A N 1
ATOM 692 C CA . TYR A 1 83 ? -9.927 -9.022 5.476 1.00 98.19 83 TYR A CA 1
ATOM 693 C C . TYR A 1 83 ? -11.151 -8.715 6.340 1.00 98.19 83 TYR A C 1
ATOM 695 O O . TYR A 1 83 ? -11.084 -8.891 7.555 1.00 98.19 83 TYR A O 1
ATOM 703 N N . ASN A 1 84 ? -12.265 -8.276 5.745 1.00 97.88 84 ASN A N 1
ATOM 704 C CA . ASN A 1 84 ? -13.475 -7.872 6.463 1.00 97.88 84 ASN A CA 1
ATOM 705 C C . ASN A 1 84 ? -13.221 -6.775 7.523 1.00 97.88 84 ASN A C 1
ATOM 707 O O . ASN A 1 84 ? -13.890 -6.718 8.558 1.00 97.88 84 ASN A O 1
ATOM 711 N N . ILE A 1 85 ? -12.242 -5.897 7.273 1.00 98.12 85 ILE A N 1
ATOM 712 C CA . ILE A 1 85 ? -11.831 -4.805 8.166 1.00 98.12 85 ILE A CA 1
ATOM 713 C C . ILE A 1 85 ? -12.189 -3.454 7.536 1.00 98.12 85 ILE A C 1
ATOM 715 O O . ILE A 1 85 ? -12.019 -3.233 6.338 1.00 98.12 85 ILE A O 1
ATOM 719 N N . LYS A 1 86 ? -12.654 -2.524 8.368 1.00 97.88 86 LYS A N 1
ATOM 720 C CA . LYS A 1 86 ? -12.919 -1.124 8.035 1.00 97.88 86 LYS A CA 1
ATOM 721 C C . LYS A 1 86 ? -12.015 -0.206 8.852 1.00 97.88 86 LYS A C 1
ATOM 723 O O . LYS A 1 86 ? -11.895 -0.391 10.063 1.00 97.88 86 LYS A O 1
ATOM 728 N N . ILE A 1 87 ? -11.463 0.822 8.212 1.00 97.88 87 ILE A N 1
ATOM 729 C CA . ILE A 1 87 ? -10.826 1.946 8.905 1.00 97.88 87 ILE A CA 1
ATOM 730 C C . ILE A 1 87 ? -11.914 2.895 9.428 1.00 97.88 87 ILE A C 1
ATOM 732 O O . ILE A 1 87 ? -12.803 3.296 8.679 1.00 97.88 87 ILE A O 1
ATOM 736 N N . VAL A 1 88 ? -11.877 3.215 10.724 1.00 97.56 88 VAL A N 1
ATOM 737 C CA . VAL A 1 88 ? -12.851 4.114 11.380 1.00 97.56 88 VAL A CA 1
ATOM 738 C C . VAL A 1 88 ? -12.228 5.415 11.885 1.00 97.56 88 VAL A C 1
ATOM 740 O O . VAL A 1 88 ? -12.943 6.396 12.054 1.00 97.56 88 VAL A O 1
ATOM 743 N N . ASN A 1 89 ? -10.912 5.438 12.103 1.00 97.50 89 ASN A N 1
ATOM 744 C CA . ASN A 1 89 ? -10.140 6.651 12.366 1.00 97.50 89 ASN A CA 1
ATOM 745 C C . ASN A 1 89 ? -8.742 6.501 11.757 1.00 97.50 89 ASN A C 1
ATOM 747 O O . ASN A 1 89 ? -8.182 5.405 11.788 1.00 97.50 89 ASN A O 1
ATOM 751 N N . ASN A 1 90 ? -8.176 7.595 11.246 1.00 96.31 90 ASN A N 1
ATOM 752 C CA . ASN A 1 90 ? -6.868 7.602 10.584 1.00 96.31 90 ASN A CA 1
ATOM 753 C C . ASN A 1 90 ? -5.745 8.124 11.485 1.00 96.31 90 ASN A C 1
ATOM 755 O O . ASN A 1 90 ? -4.577 7.908 11.161 1.00 96.31 90 ASN A O 1
ATOM 759 N N . ASN A 1 91 ? -6.071 8.820 12.578 1.00 96.56 91 ASN A N 1
ATOM 760 C CA . ASN A 1 91 ? -5.086 9.340 13.519 1.00 96.56 91 ASN A CA 1
ATOM 761 C C . ASN A 1 91 ? -5.628 9.363 14.963 1.00 96.56 91 ASN A C 1
ATOM 763 O O . ASN A 1 91 ? -6.464 10.209 15.284 1.00 96.56 91 ASN A O 1
ATOM 767 N N . PRO A 1 92 ? -5.164 8.456 15.833 1.00 95.94 92 PRO A N 1
ATOM 768 C CA . PRO A 1 92 ? -4.423 7.241 15.486 1.00 95.94 92 PRO A CA 1
ATOM 769 C C . PRO A 1 92 ? -5.298 6.244 14.704 1.00 95.94 92 PRO A C 1
ATOM 771 O O . PRO A 1 92 ? -6.530 6.328 14.723 1.00 95.94 92 PRO A O 1
ATOM 774 N N . LEU A 1 93 ? -4.672 5.296 14.002 1.00 98.31 93 LEU A N 1
ATOM 775 C CA . LEU A 1 93 ? -5.378 4.287 13.218 1.00 98.31 93 LEU A CA 1
ATOM 776 C C . LEU A 1 93 ? -6.299 3.459 14.126 1.00 98.31 93 LEU A C 1
ATOM 778 O O . LEU A 1 93 ? -5.868 2.858 15.113 1.00 98.31 93 LEU A O 1
ATOM 782 N N . ARG A 1 94 ? -7.588 3.421 13.791 1.00 97.94 94 ARG A N 1
ATOM 783 C CA . ARG A 1 94 ? -8.583 2.563 14.444 1.00 97.94 94 ARG A CA 1
ATOM 784 C C . ARG A 1 94 ? -9.318 1.751 13.396 1.00 97.94 94 ARG A C 1
ATOM 786 O O . ARG A 1 94 ? -9.699 2.265 12.344 1.00 97.94 94 ARG A O 1
ATOM 793 N N . LEU A 1 95 ? -9.527 0.480 13.715 1.00 97.88 95 LEU A N 1
ATOM 794 C CA . LEU A 1 95 ? -10.082 -0.522 12.815 1.00 97.88 95 LEU A CA 1
ATOM 795 C C . LEU A 1 95 ? -11.263 -1.228 13.481 1.00 97.88 95 LEU A C 1
ATOM 797 O O . LEU A 1 95 ? -11.261 -1.453 14.692 1.00 97.88 95 LEU A O 1
ATOM 801 N N . LYS A 1 96 ? -12.251 -1.615 12.677 1.00 97.12 96 LYS A N 1
ATOM 802 C CA . LYS A 1 96 ? -13.409 -2.406 13.106 1.00 97.12 96 LYS A CA 1
ATOM 803 C C . LYS A 1 96 ? -13.661 -3.526 12.098 1.00 97.12 96 LYS A C 1
ATOM 805 O O . LYS A 1 96 ? -13.470 -3.317 10.903 1.00 97.12 96 LYS A O 1
ATOM 810 N N . ARG A 1 97 ? -14.132 -4.688 12.551 1.00 96.00 97 ARG A N 1
ATOM 811 C CA . ARG A 1 97 ? -14.717 -5.694 11.651 1.00 96.00 97 ARG A CA 1
ATOM 812 C C . ARG A 1 97 ? -16.122 -5.277 11.212 1.00 96.00 97 ARG A C 1
ATOM 814 O O . ARG A 1 97 ? -16.830 -4.611 11.970 1.00 96.00 97 ARG A O 1
ATOM 8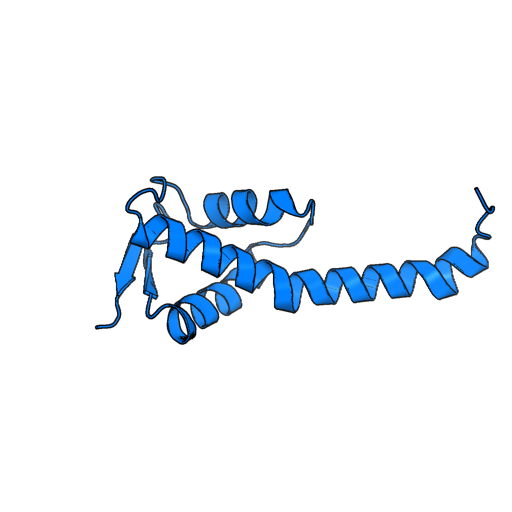21 N N . TYR A 1 98 ? -16.512 -5.619 9.985 1.00 84.94 98 TYR A N 1
ATOM 822 C CA . TYR A 1 98 ? -17.876 -5.332 9.517 1.00 84.94 98 TYR A CA 1
ATOM 823 C C . TYR A 1 98 ? -18.931 -6.193 10.224 1.00 84.94 98 TYR A C 1
ATOM 825 O O . TYR A 1 98 ? -20.025 -5.691 10.474 1.00 84.94 98 TYR A O 1
ATOM 833 N N . TYR A 1 99 ? -18.578 -7.435 10.563 1.00 77.44 99 TYR A N 1
ATOM 834 C CA . TYR A 1 99 ? -19.420 -8.424 11.235 1.00 77.44 99 TYR A CA 1
ATOM 835 C C . TYR A 1 99 ? -18.628 -9.079 12.363 1.00 77.44 99 TYR A C 1
ATOM 837 O O . TYR A 1 99 ? -17.419 -9.346 12.135 1.00 77.44 99 TYR A O 1
#

pLDDT: mean 95.21, std 5.27, range [59.22, 98.62]

Secondary structure (DSSP, 8-state):
-----HHHIIIIIHHHHHHHHHHIIIIIHHHHHHHHHHHHHHTT---S--HHHHHHHHHHTTT----HHHHHHHHHHHHHHHH-EEEEEETTEEEEE--